Protein AF-A0A7Z9SDX3-F1 (afdb_monomer_lite)

Sequence (102 aa):
MRDNSTLAKLLAEEDISVVHKKVETAAFDVKRRELILPQWKEMPKMIQDLMTCHEVGHALWTSLEMLEEARDRKIEKSFVNVIEDVRIESMIQKRYAGSRKV

Foldseek 3Di:
DPPCQVVLCVLLVHDAAEDEDCDPAWAADQVRSYTYGYDDPDDDPVNVVLRSLLRSLCSNPPHPVVVVVCVVVVPDVVVVVVVSSVVSLVVSCVVDVVSDDD

Secondary structure (DSSP, 8-state):
---THHHHHHHHTS--EEEEES-SS-EEETTTTEEEEE--SS--HHHHHHHHHHHHHHHHH--HHHHHHHHHTT--HHHHHHHHHHHHHHHHHHH-GGGS--

Radius of gyration: 13.83 Å; chains: 1; bounding box: 36×27×37 Å

pLDDT: mean 89.14, std 9.88, range [47.75, 97.44]

Structure (mmCIF, N/CA/C/O backbone):
data_AF-A0A7Z9SDX3-F1
#
_entry.id   AF-A0A7Z9SDX3-F1
#
loop_
_atom_site.group_PDB
_atom_site.id
_atom_site.type_symbol
_atom_site.label_atom_id
_atom_site.label_alt_id
_atom_site.label_comp_id
_atom_site.label_asym_id
_atom_site.label_entity_id
_atom_site.label_seq_id
_atom_site.pdbx_PDB_ins_code
_atom_site.Cartn_x
_atom_site.Cartn_y
_atom_site.Cartn_z
_atom_site.occupancy
_atom_site.B_iso_or_equiv
_atom_site.auth_seq_id
_atom_site.auth_comp_id
_atom_site.auth_asym_id
_atom_site.auth_atom_id
_atom_site.pdbx_PDB_model_num
ATOM 1 N N . MET A 1 1 ? 9.837 -7.345 -19.769 1.00 47.75 1 MET A N 1
ATOM 2 C CA . MET A 1 1 ? 9.951 -6.930 -18.353 1.00 47.75 1 MET A CA 1
ATOM 3 C C . MET A 1 1 ? 9.750 -8.162 -17.499 1.00 47.75 1 MET A C 1
ATOM 5 O O . MET A 1 1 ? 8.814 -8.898 -17.779 1.00 47.75 1 MET A O 1
ATOM 9 N N . ARG A 1 2 ? 10.633 -8.438 -16.531 1.00 49.69 2 ARG A N 1
ATOM 10 C CA . ARG A 1 2 ? 10.318 -9.442 -15.506 1.00 49.69 2 ARG A CA 1
ATOM 11 C C . ARG A 1 2 ? 9.164 -8.882 -14.682 1.00 49.69 2 ARG A C 1
ATOM 13 O O . ARG A 1 2 ? 9.195 -7.710 -14.327 1.00 49.69 2 ARG A O 1
ATOM 20 N N . ASP A 1 3 ? 8.143 -9.698 -14.487 1.00 61.84 3 ASP A N 1
ATOM 21 C CA . ASP A 1 3 ? 6.973 -9.355 -13.697 1.00 61.84 3 ASP A CA 1
ATOM 22 C C . ASP A 1 3 ? 7.398 -9.129 -12.235 1.00 61.84 3 ASP A C 1
ATOM 24 O O . ASP A 1 3 ? 7.890 -10.045 -11.575 1.00 61.84 3 ASP A O 1
ATOM 28 N N . ASN A 1 4 ? 7.262 -7.898 -11.738 1.00 68.88 4 ASN A N 1
ATOM 29 C CA . ASN A 1 4 ? 7.597 -7.549 -10.354 1.00 68.88 4 ASN A CA 1
ATOM 30 C C . ASN A 1 4 ? 6.618 -8.173 -9.340 1.00 68.88 4 ASN A C 1
ATOM 32 O O . ASN A 1 4 ? 6.844 -8.069 -8.135 1.00 68.88 4 ASN A O 1
ATOM 36 N N . SER A 1 5 ? 5.561 -8.853 -9.797 1.00 72.12 5 SER A N 1
ATOM 37 C CA . SER A 1 5 ? 4.550 -9.467 -8.932 1.00 72.12 5 SER A CA 1
ATOM 38 C C . SER A 1 5 ? 5.129 -10.491 -7.953 1.00 72.12 5 SER A C 1
ATOM 40 O O . SER A 1 5 ? 4.705 -10.544 -6.801 1.00 72.12 5 SER A O 1
ATOM 42 N N . THR A 1 6 ? 6.130 -11.279 -8.362 1.00 73.88 6 THR A N 1
ATOM 43 C CA . THR A 1 6 ? 6.799 -12.226 -7.451 1.00 73.88 6 THR A CA 1
ATOM 44 C C . THR A 1 6 ? 7.560 -11.501 -6.342 1.00 73.88 6 THR A C 1
ATOM 46 O O . THR A 1 6 ? 7.501 -11.917 -5.191 1.00 73.88 6 THR A O 1
ATOM 49 N N . LEU A 1 7 ? 8.238 -10.396 -6.667 1.00 80.12 7 LEU A N 1
ATOM 50 C CA . LEU A 1 7 ? 8.931 -9.565 -5.680 1.00 80.12 7 LEU A CA 1
ATOM 51 C C . LEU A 1 7 ? 7.940 -8.905 -4.720 1.00 80.12 7 LEU A C 1
ATOM 53 O O . LEU A 1 7 ? 8.169 -8.935 -3.518 1.00 80.12 7 LEU A O 1
ATOM 57 N N . ALA A 1 8 ? 6.823 -8.382 -5.228 1.00 78.81 8 ALA A N 1
ATOM 58 C CA . ALA A 1 8 ? 5.777 -7.790 -4.398 1.00 78.81 8 ALA A CA 1
ATOM 59 C C . ALA A 1 8 ? 5.227 -8.795 -3.373 1.00 78.81 8 ALA A C 1
ATOM 61 O O . ALA A 1 8 ? 5.164 -8.489 -2.187 1.00 78.81 8 ALA A O 1
ATOM 62 N N . LYS A 1 9 ? 4.914 -10.021 -3.813 1.00 78.25 9 LYS A N 1
ATOM 63 C CA . LYS A 1 9 ? 4.459 -11.108 -2.930 1.00 78.25 9 LYS A CA 1
ATOM 64 C C . LYS A 1 9 ? 5.502 -11.481 -1.875 1.00 78.25 9 LYS A C 1
ATOM 66 O O . LYS A 1 9 ? 5.163 -11.645 -0.711 1.00 78.25 9 LYS A O 1
ATOM 71 N N . LEU A 1 10 ? 6.776 -11.587 -2.264 1.00 77.19 10 LEU A N 1
ATOM 72 C CA . LEU A 1 10 ? 7.858 -11.886 -1.320 1.00 77.19 10 LEU A CA 1
ATOM 73 C C . LEU A 1 10 ? 8.027 -10.782 -0.269 1.00 77.19 10 LEU A C 1
ATOM 75 O O . LEU A 1 10 ? 8.245 -11.088 0.898 1.00 77.19 10 LEU A O 1
ATOM 79 N N . LEU A 1 11 ? 7.927 -9.513 -0.674 1.00 84.31 11 LEU A N 1
ATOM 80 C CA . LEU A 1 11 ? 8.091 -8.375 0.232 1.00 84.31 11 LEU A CA 1
ATOM 81 C C . LEU A 1 11 ? 6.877 -8.156 1.145 1.00 84.31 11 LEU A C 1
ATOM 83 O O . LEU A 1 11 ? 7.053 -7.660 2.253 1.00 84.31 11 LEU A O 1
ATOM 87 N N . ALA A 1 12 ? 5.674 -8.534 0.710 1.00 83.31 12 ALA A N 1
ATOM 88 C CA . ALA A 1 12 ? 4.462 -8.461 1.527 1.00 83.31 12 ALA A CA 1
ATOM 89 C C . ALA A 1 12 ? 4.414 -9.515 2.646 1.00 83.31 12 ALA A C 1
ATOM 91 O O . ALA A 1 12 ? 3.607 -9.388 3.558 1.00 83.31 12 ALA A O 1
ATOM 92 N N . GLU A 1 13 ? 5.271 -10.542 2.592 1.00 88.06 13 GLU A N 1
ATOM 93 C CA . GLU A 1 13 ? 5.337 -11.635 3.581 1.00 88.06 13 GLU A CA 1
ATOM 94 C C . GLU A 1 13 ? 4.019 -12.415 3.750 1.00 88.06 13 GLU A C 1
ATOM 96 O O . GLU A 1 13 ? 3.828 -13.151 4.716 1.00 88.06 13 GLU A O 1
ATOM 101 N N . GLU A 1 14 ? 3.128 -12.299 2.769 1.00 79.75 14 GLU A N 1
ATOM 102 C CA . GLU A 1 14 ? 1.823 -12.945 2.722 1.00 79.75 14 GLU A CA 1
ATOM 103 C C . GLU A 1 14 ? 1.402 -13.199 1.265 1.00 79.75 14 GLU A C 1
ATOM 105 O O . GLU A 1 14 ? 2.011 -12.695 0.314 1.00 79.75 14 GLU A O 1
ATOM 110 N N . ASP A 1 15 ? 0.312 -13.945 1.075 1.00 86.06 15 ASP A N 1
ATOM 111 C CA . ASP A 1 15 ? -0.267 -14.114 -0.256 1.00 86.06 15 ASP A CA 1
ATOM 112 C C . ASP A 1 15 ? -1.162 -12.924 -0.633 1.00 86.06 15 ASP A C 1
ATOM 114 O O . ASP A 1 15 ? -2.319 -12.829 -0.222 1.00 86.06 15 ASP A O 1
ATOM 118 N N . ILE A 1 16 ? -0.611 -12.020 -1.445 1.00 91.19 16 ILE A N 1
ATOM 119 C CA . ILE A 1 16 ? -1.353 -10.939 -2.103 1.00 91.19 16 ILE A CA 1
ATOM 120 C C . ILE A 1 16 ? -1.583 -11.246 -3.584 1.00 91.19 16 ILE A C 1
ATOM 122 O O . ILE A 1 16 ? -0.770 -11.894 -4.256 1.00 91.19 16 ILE A O 1
ATOM 126 N N . SER A 1 17 ? -2.669 -10.711 -4.133 1.00 93.12 17 SER A N 1
ATOM 127 C CA . SER A 1 17 ? -2.905 -10.699 -5.580 1.00 93.12 17 SER A CA 1
ATOM 1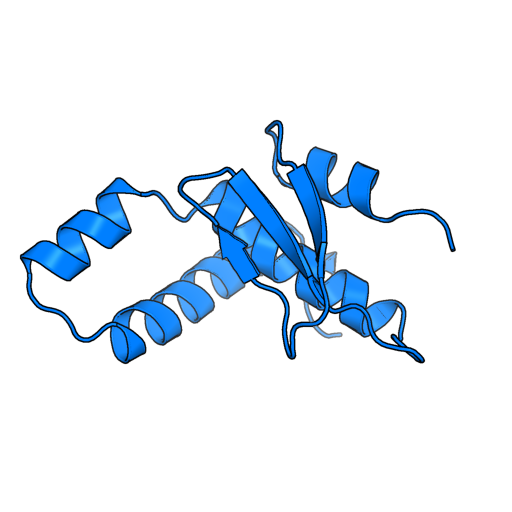28 C C . SER A 1 17 ? -2.362 -9.414 -6.191 1.00 93.12 17 SER A C 1
ATOM 130 O O . SER A 1 17 ? -2.676 -8.334 -5.709 1.00 93.12 17 SER A O 1
ATOM 132 N N . VAL A 1 18 ? -1.572 -9.511 -7.262 1.00 92.12 18 VAL A N 1
ATOM 133 C CA . VAL A 1 18 ? -1.067 -8.340 -7.996 1.00 92.12 18 VAL A CA 1
ATOM 134 C C . VAL A 1 18 ? -1.827 -8.223 -9.308 1.00 92.12 18 VAL A C 1
ATOM 136 O O . VAL A 1 18 ? -1.795 -9.138 -10.132 1.00 92.12 18 VAL A O 1
ATOM 139 N N . VAL A 1 19 ? -2.525 -7.108 -9.503 1.00 92.69 19 VAL A N 1
ATOM 140 C CA . VAL A 1 19 ? -3.373 -6.871 -10.675 1.00 92.69 19 VAL A CA 1
ATOM 141 C C . VAL A 1 19 ? -3.005 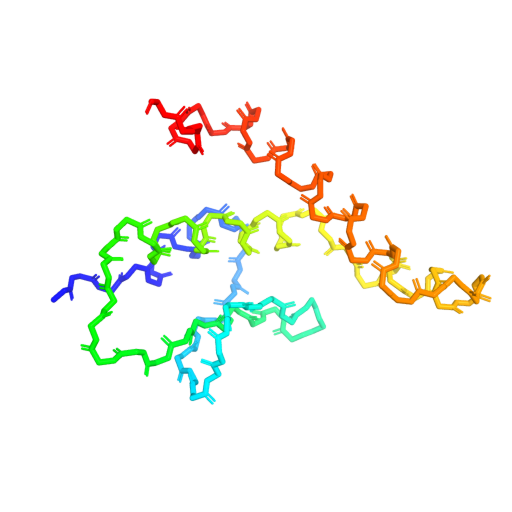-5.562 -11.352 1.00 92.69 19 VAL A C 1
ATOM 143 O O . VAL A 1 19 ? -2.734 -4.558 -10.703 1.00 92.69 19 VAL A O 1
ATOM 146 N N . HIS A 1 20 ? -3.042 -5.558 -12.681 1.00 90.56 20 HIS A N 1
ATOM 147 C CA . HIS A 1 20 ? -2.844 -4.348 -13.469 1.00 90.56 20 HIS A CA 1
ATOM 148 C C . HIS A 1 20 ? -4.198 -3.866 -13.990 1.00 90.56 20 HIS A C 1
ATOM 150 O O . HIS A 1 20 ? -4.894 -4.603 -14.691 1.00 90.56 20 HIS A O 1
ATOM 156 N N . LYS A 1 21 ? -4.591 -2.641 -13.630 1.00 92.75 21 LYS A N 1
ATOM 157 C CA . LYS A 1 21 ? -5.889 -2.047 -13.997 1.00 92.75 21 LYS A CA 1
ATOM 158 C C . LYS A 1 21 ? -5.687 -0.694 -14.682 1.00 92.75 21 LYS A C 1
ATOM 160 O O . LYS A 1 21 ? -4.659 -0.041 -14.520 1.00 92.75 21 LYS A O 1
ATOM 165 N N . LYS A 1 22 ? -6.687 -0.239 -15.444 1.00 92.00 22 LYS A N 1
ATOM 166 C CA . LYS A 1 22 ? -6.720 1.119 -16.017 1.00 92.00 22 LYS A CA 1
ATOM 167 C C . LYS A 1 22 ? -7.086 2.137 -14.930 1.00 92.00 22 LYS A C 1
ATOM 169 O O . LYS A 1 22 ? -8.217 2.607 -14.878 1.00 92.00 22 LYS A O 1
ATOM 174 N N . VAL A 1 23 ? -6.133 2.412 -14.046 1.00 92.56 23 VAL A N 1
ATOM 175 C CA . VAL A 1 23 ? -6.232 3.379 -12.944 1.00 92.56 23 VAL A CA 1
ATOM 176 C C . VAL A 1 23 ? -5.110 4.408 -13.048 1.00 92.56 23 VAL A C 1
ATOM 178 O O . VAL A 1 23 ? -4.094 4.161 -13.700 1.00 92.56 23 VAL A O 1
ATOM 181 N N . GLU A 1 24 ? -5.312 5.570 -12.433 1.00 90.56 24 GLU A N 1
ATOM 182 C CA . GLU A 1 24 ? -4.338 6.665 -12.472 1.00 90.56 24 GLU A CA 1
ATOM 183 C C . GLU A 1 24 ? -3.127 6.401 -11.574 1.00 90.56 24 GLU A C 1
ATOM 185 O O . GLU A 1 24 ? -2.018 6.743 -11.959 1.00 90.56 24 GLU A O 1
ATOM 190 N N . THR A 1 25 ? -3.318 5.756 -10.420 1.00 92.44 25 THR A N 1
ATOM 191 C CA . THR A 1 25 ? -2.263 5.467 -9.437 1.00 92.44 25 THR A CA 1
ATOM 192 C C . THR A 1 25 ? -2.366 4.035 -8.911 1.00 92.44 25 THR A C 1
ATOM 194 O O . THR A 1 25 ? -3.380 3.366 -9.123 1.00 92.44 25 THR A O 1
ATOM 197 N N . ALA A 1 26 ? -1.308 3.565 -8.250 1.00 94.12 26 ALA A N 1
ATOM 198 C CA . ALA A 1 26 ? -1.341 2.324 -7.489 1.00 94.12 26 ALA A CA 1
ATOM 199 C C . ALA A 1 26 ? -2.234 2.455 -6.243 1.00 94.12 26 ALA A C 1
ATOM 201 O O . ALA A 1 26 ? -2.522 3.569 -5.800 1.00 94.12 26 ALA A O 1
ATOM 202 N N . ALA A 1 27 ? -2.728 1.319 -5.753 1.00 95.44 27 ALA A N 1
ATOM 203 C CA . ALA A 1 27 ? -3.504 1.232 -4.522 1.00 95.44 27 ALA A CA 1
ATOM 204 C C . ALA A 1 27 ? -3.493 -0.198 -3.972 1.00 95.44 27 ALA A C 1
ATOM 206 O O . ALA A 1 27 ? -3.448 -1.163 -4.742 1.00 95.44 27 ALA A O 1
ATOM 207 N N . PHE A 1 28 ? -3.649 -0.338 -2.661 1.00 95.94 28 PHE A N 1
ATOM 208 C CA . PHE A 1 28 ? -3.799 -1.625 -1.998 1.00 95.94 28 PHE A CA 1
ATOM 209 C C . PHE A 1 28 ? -5.194 -1.792 -1.376 1.00 95.94 28 PHE A C 1
ATOM 211 O O . PHE A 1 28 ? -5.610 -1.045 -0.489 1.00 95.94 28 PHE A O 1
ATOM 218 N N . ASP A 1 29 ? -5.941 -2.804 -1.829 1.00 95.31 29 ASP A N 1
ATOM 219 C CA . ASP A 1 29 ? -7.220 -3.193 -1.227 1.00 95.31 29 ASP A CA 1
ATOM 220 C C . ASP A 1 29 ? -6.951 -4.094 -0.015 1.00 95.31 29 ASP A C 1
ATOM 222 O O . ASP A 1 29 ? -6.783 -5.308 -0.142 1.00 95.31 29 ASP A O 1
ATOM 226 N N . VAL A 1 30 ? -6.945 -3.493 1.176 1.00 93.81 30 VAL A N 1
ATOM 227 C CA . VAL A 1 30 ? -6.703 -4.181 2.456 1.00 93.81 30 VAL A CA 1
ATOM 228 C C . VAL A 1 30 ? -7.689 -5.326 2.700 1.00 93.81 30 VAL A C 1
ATOM 230 O O . VAL A 1 30 ? -7.316 -6.332 3.300 1.00 93.81 30 VAL A O 1
ATOM 233 N N . LYS A 1 31 ? -8.934 -5.211 2.220 1.00 93.62 31 LYS A N 1
ATOM 234 C CA . LYS A 1 31 ? -9.976 -6.224 2.427 1.00 93.62 31 LYS A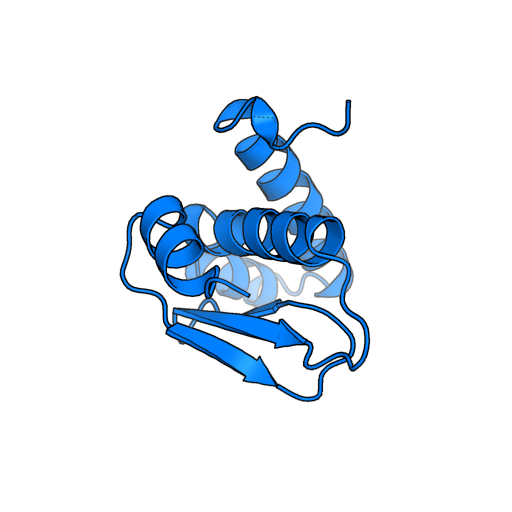 CA 1
ATOM 235 C C . LYS A 1 31 ? -9.776 -7.431 1.517 1.00 93.62 31 LYS A C 1
ATOM 237 O O . LYS A 1 31 ? -10.000 -8.559 1.946 1.00 93.62 31 LYS A O 1
ATOM 242 N N . ARG A 1 32 ? -9.402 -7.198 0.258 1.00 94.56 32 ARG A N 1
ATOM 243 C CA . ARG A 1 32 ? -9.172 -8.264 -0.735 1.00 94.56 32 ARG A CA 1
ATOM 244 C C . ARG A 1 32 ? -7.726 -8.753 -0.793 1.00 94.56 32 ARG A C 1
ATOM 246 O O . ARG A 1 32 ? -7.475 -9.735 -1.481 1.00 94.56 32 ARG A O 1
ATOM 253 N N . ARG A 1 33 ? -6.802 -8.076 -0.101 1.00 94.00 33 ARG A N 1
ATOM 254 C CA . ARG A 1 33 ? -5.342 -8.263 -0.209 1.00 94.00 33 ARG A CA 1
ATOM 255 C C . ARG A 1 33 ? -4.877 -8.171 -1.664 1.00 94.00 33 ARG A C 1
ATOM 257 O O . ARG A 1 33 ? -4.149 -9.023 -2.176 1.00 94.00 33 ARG A O 1
ATOM 264 N N . GLU A 1 34 ? -5.361 -7.140 -2.355 1.00 95.56 34 GLU A N 1
ATOM 265 C CA . GLU A 1 34 ? -5.096 -6.918 -3.777 1.00 95.56 34 GLU A CA 1
ATOM 266 C C . GLU A 1 34 ? -4.232 -5.668 -3.974 1.00 95.56 34 GLU A C 1
ATOM 268 O O . GLU A 1 34 ? -4.660 -4.554 -3.680 1.00 95.56 34 GLU A O 1
ATOM 273 N N . LEU A 1 35 ? -3.028 -5.860 -4.511 1.00 95.25 35 LEU A N 1
ATOM 274 C CA . LEU A 1 35 ? -2.148 -4.808 -4.998 1.00 95.25 35 LEU A CA 1
ATOM 275 C C . LEU A 1 35 ? -2.547 -4.433 -6.426 1.00 95.25 35 LEU A C 1
ATOM 277 O O . LEU A 1 35 ? -2.374 -5.219 -7.360 1.00 95.25 35 LEU A O 1
ATOM 281 N N . ILE A 1 36 ? -3.048 -3.217 -6.603 1.00 95.44 36 ILE A N 1
ATOM 282 C CA . ILE A 1 36 ? -3.451 -2.670 -7.894 1.00 95.44 36 ILE A CA 1
ATOM 283 C C . ILE A 1 36 ? -2.328 -1.779 -8.413 1.00 95.44 36 ILE A C 1
ATOM 285 O O . ILE A 1 36 ? -1.998 -0.768 -7.802 1.00 95.44 36 ILE A O 1
ATOM 289 N N . LEU A 1 37 ? -1.779 -2.121 -9.576 1.00 93.50 37 LEU A N 1
ATOM 290 C CA . LEU A 1 37 ? -0.820 -1.294 -10.302 1.00 93.50 37 LEU A CA 1
ATOM 291 C C . LEU A 1 37 ? -1.481 -0.679 -11.547 1.00 93.50 37 LEU A C 1
ATOM 293 O O . LEU A 1 37 ? -2.320 -1.323 -12.194 1.00 93.50 37 LEU A O 1
ATOM 297 N N . PRO A 1 38 ? -1.123 0.560 -11.918 1.00 92.94 38 PRO A N 1
ATOM 298 C CA . PRO A 1 38 ? -1.695 1.200 -13.090 1.00 92.94 38 PRO A CA 1
ATOM 299 C C . PRO A 1 38 ? -1.177 0.566 -14.385 1.00 92.94 38 PRO A C 1
ATOM 301 O O . PRO A 1 38 ? -0.026 0.156 -14.486 1.00 92.94 38 PRO A O 1
ATOM 304 N N . GLN A 1 39 ? -2.011 0.506 -15.421 1.00 89.06 39 GLN A N 1
ATOM 305 C CA . GLN A 1 39 ? -1.626 0.019 -16.747 1.00 89.06 39 GLN A CA 1
ATOM 306 C C . GLN A 1 39 ? -1.209 1.188 -17.657 1.00 89.06 39 GLN A C 1
ATOM 308 O O . GLN A 1 39 ? -1.962 1.611 -18.537 1.00 89.06 39 GLN A O 1
ATOM 313 N N . TRP A 1 40 ? -0.015 1.738 -17.433 1.00 86.25 40 TRP A N 1
ATOM 314 C CA . TRP A 1 40 ? 0.535 2.821 -18.260 1.00 86.25 40 TRP A CA 1
ATOM 315 C C . TRP A 1 40 ? 1.257 2.293 -19.505 1.00 86.25 40 TRP A C 1
ATOM 317 O O . TRP A 1 40 ? 1.905 1.249 -19.460 1.00 86.25 40 TRP A O 1
ATOM 327 N N . LYS A 1 41 ? 1.170 3.036 -20.621 1.00 81.25 41 LYS A N 1
ATOM 328 C CA . LYS A 1 41 ? 1.893 2.708 -21.868 1.00 81.25 41 LYS A CA 1
ATOM 329 C C . LYS A 1 41 ? 3.410 2.788 -21.686 1.00 81.25 41 LYS A C 1
ATOM 331 O O . LYS A 1 41 ? 4.126 1.918 -22.165 1.00 81.25 41 LYS A O 1
ATOM 336 N N . GLU A 1 42 ? 3.870 3.814 -20.977 1.00 84.06 42 GLU A N 1
ATOM 337 C CA . GLU A 1 42 ? 5.272 4.033 -20.636 1.00 84.06 42 GLU A CA 1
ATOM 338 C C . GLU A 1 42 ? 5.380 4.159 -19.119 1.00 84.06 42 GLU A C 1
ATOM 340 O O . GLU A 1 42 ? 5.135 5.217 -18.546 1.00 84.06 42 GLU A O 1
ATOM 345 N N . MET A 1 43 ? 5.694 3.049 -18.453 1.00 83.06 43 MET A N 1
ATOM 346 C CA . MET A 1 43 ? 5.914 3.029 -17.012 1.00 83.06 43 MET A CA 1
ATOM 347 C C . MET A 1 43 ? 7.407 2.859 -16.740 1.00 83.06 43 MET A C 1
ATOM 349 O O . MET A 1 43 ? 7.949 1.777 -16.988 1.00 83.06 43 MET A O 1
ATOM 353 N N . PRO A 1 44 ? 8.102 3.895 -16.241 1.00 88.75 44 PRO A N 1
ATOM 354 C CA . PRO A 1 44 ? 9.487 3.736 -15.837 1.00 88.75 44 PRO A CA 1
ATOM 355 C C . PRO A 1 44 ? 9.579 2.691 -14.723 1.00 88.75 44 PRO A C 1
ATOM 357 O O . PRO A 1 44 ? 8.847 2.773 -13.735 1.00 88.75 44 PRO A O 1
ATOM 360 N N . LYS A 1 45 ? 10.516 1.742 -14.846 1.00 84.69 45 LYS A N 1
ATOM 361 C CA . LYS A 1 45 ? 10.703 0.667 -13.855 1.00 84.69 45 LYS A CA 1
ATOM 362 C C . LYS A 1 45 ? 10.851 1.216 -12.432 1.00 84.69 45 LYS A C 1
ATOM 364 O O . LYS A 1 45 ? 10.249 0.688 -11.511 1.00 84.69 45 LYS A O 1
ATOM 369 N N . MET A 1 46 ? 11.597 2.310 -12.272 1.00 85.75 46 MET A N 1
ATOM 370 C CA . MET A 1 46 ? 11.786 2.965 -10.976 1.00 85.75 46 MET A CA 1
ATOM 371 C C . MET A 1 46 ? 10.461 3.422 -10.348 1.00 85.75 46 MET A C 1
ATOM 373 O O . MET A 1 46 ? 10.272 3.255 -9.152 1.00 85.75 46 MET A O 1
ATOM 377 N N . ILE A 1 47 ? 9.529 3.962 -11.140 1.00 88.00 47 ILE A N 1
ATOM 378 C CA . ILE A 1 47 ? 8.216 4.388 -10.634 1.00 88.00 47 ILE A CA 1
ATOM 379 C C . ILE A 1 47 ? 7.377 3.172 -10.241 1.00 88.00 47 ILE A C 1
ATOM 381 O O . ILE A 1 47 ? 6.757 3.184 -9.183 1.00 88.00 47 ILE A O 1
ATOM 385 N N . GLN A 1 48 ? 7.412 2.102 -11.039 1.00 88.12 48 GLN A N 1
ATOM 386 C CA . GLN A 1 48 ? 6.728 0.852 -10.703 1.00 88.12 48 GLN A CA 1
ATOM 387 C C . GLN A 1 48 ? 7.270 0.231 -9.408 1.00 8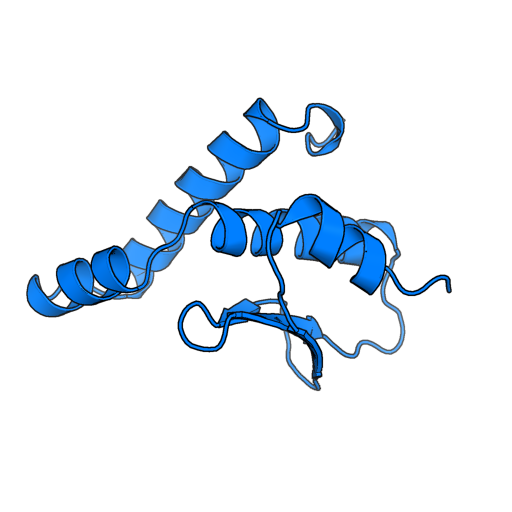8.12 48 GLN A C 1
ATOM 389 O O . GLN A 1 48 ? 6.486 -0.212 -8.571 1.00 88.12 48 GLN A O 1
ATOM 394 N N . ASP A 1 49 ? 8.596 0.204 -9.238 1.00 87.69 49 ASP A N 1
ATOM 395 C CA . ASP A 1 49 ? 9.252 -0.300 -8.029 1.00 87.69 49 ASP A CA 1
ATOM 396 C C . ASP A 1 49 ? 8.842 0.539 -6.802 1.00 87.69 49 ASP A C 1
ATOM 398 O O . ASP A 1 49 ? 8.475 -0.028 -5.777 1.00 87.69 49 ASP A O 1
ATOM 402 N N . LEU A 1 50 ? 8.833 1.876 -6.916 1.00 89.38 50 LEU A N 1
ATOM 403 C CA . LEU A 1 50 ? 8.419 2.784 -5.835 1.00 89.38 50 LEU A CA 1
ATOM 404 C C . LEU A 1 50 ? 6.947 2.598 -5.451 1.00 89.38 50 LEU A C 1
ATOM 406 O O . LEU A 1 50 ? 6.650 2.438 -4.270 1.00 89.38 50 LEU A O 1
ATOM 410 N N . MET A 1 51 ? 6.043 2.557 -6.435 1.00 92.00 51 MET A N 1
ATOM 411 C CA . MET A 1 51 ? 4.623 2.272 -6.202 1.00 92.00 51 MET A CA 1
ATOM 412 C C . MET A 1 51 ? 4.443 0.915 -5.519 1.00 92.00 51 MET A C 1
ATOM 414 O O . MET A 1 51 ? 3.748 0.809 -4.519 1.00 92.00 51 MET A O 1
ATOM 418 N N . THR A 1 52 ? 5.126 -0.120 -6.011 1.00 91.88 52 THR A N 1
ATOM 419 C CA . THR A 1 52 ? 5.046 -1.464 -5.425 1.00 91.88 52 THR A CA 1
ATOM 420 C C . THR A 1 52 ? 5.520 -1.468 -3.972 1.00 91.88 52 THR A C 1
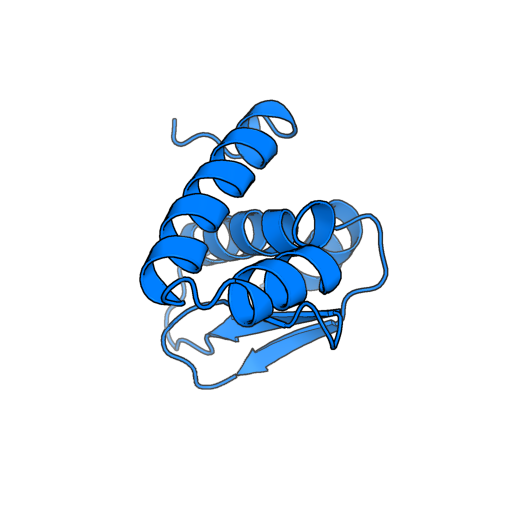ATOM 422 O O . THR A 1 52 ? 4.838 -2.023 -3.118 1.00 91.88 52 THR A O 1
ATOM 425 N N . CYS A 1 53 ? 6.660 -0.841 -3.671 1.00 91.81 53 CYS A N 1
ATOM 426 C CA . CYS A 1 53 ? 7.189 -0.760 -2.308 1.00 91.81 53 CYS A CA 1
ATOM 427 C C . CYS A 1 53 ? 6.240 -0.027 -1.353 1.00 91.81 53 CYS A C 1
ATOM 429 O O . CYS A 1 53 ? 6.058 -0.481 -0.224 1.00 91.81 53 CYS A O 1
ATOM 431 N N . HIS A 1 54 ? 5.638 1.076 -1.802 1.00 93.38 54 HIS A N 1
ATOM 432 C CA . HIS A 1 54 ? 4.677 1.844 -1.014 1.00 93.38 54 HIS A CA 1
ATOM 433 C C . HIS A 1 54 ? 3.456 0.994 -0.641 1.00 93.38 54 HIS A C 1
ATOM 435 O O . HIS A 1 54 ? 3.139 0.819 0.533 1.00 93.38 54 HIS A O 1
ATOM 441 N N . GLU A 1 55 ? 2.833 0.366 -1.636 1.00 95.06 55 GLU A N 1
ATOM 442 C CA . GLU A 1 55 ? 1.636 -0.448 -1.424 1.00 95.06 55 GLU A CA 1
ATOM 443 C C . GLU A 1 55 ? 1.915 -1.755 -0.661 1.00 95.06 55 GLU A C 1
ATOM 445 O O . GLU A 1 55 ? 1.067 -2.242 0.085 1.00 95.06 55 GLU A O 1
ATOM 450 N N . VAL A 1 56 ? 3.124 -2.315 -0.775 1.00 94.31 56 VAL 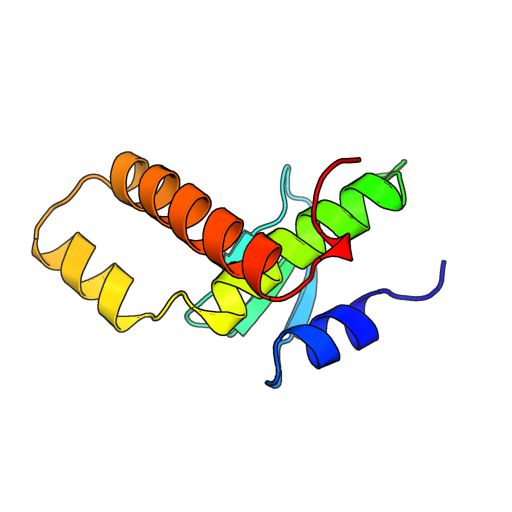A N 1
ATOM 451 C CA . VAL A 1 56 ? 3.583 -3.397 0.113 1.00 94.31 56 VAL A CA 1
ATOM 452 C C . VAL A 1 56 ? 3.658 -2.919 1.568 1.00 94.31 56 VAL A C 1
ATOM 454 O O . VAL A 1 56 ? 3.393 -3.696 2.482 1.00 94.31 56 VAL A O 1
ATOM 457 N N . GLY A 1 57 ? 3.958 -1.642 1.809 1.00 94.62 57 GLY A N 1
ATOM 458 C CA . GLY A 1 57 ? 3.849 -1.046 3.139 1.00 94.62 57 GLY A CA 1
ATOM 459 C C . GLY A 1 57 ? 2.429 -1.137 3.702 1.00 94.62 57 GLY A C 1
ATOM 460 O O . GLY A 1 57 ? 2.254 -1.532 4.857 1.00 94.62 57 GLY A O 1
ATOM 461 N N . HIS A 1 58 ? 1.412 -0.865 2.881 1.00 96.00 58 HIS A N 1
ATOM 462 C CA . HIS A 1 58 ? 0.017 -1.061 3.281 1.00 96.00 58 HIS A CA 1
ATOM 463 C C . HIS A 1 58 ? -0.318 -2.530 3.539 1.00 96.00 58 HIS A C 1
ATOM 465 O O . HIS A 1 58 ? -0.994 -2.842 4.519 1.00 96.00 58 HIS A O 1
ATOM 471 N N . ALA A 1 59 ? 0.196 -3.443 2.713 1.00 94.88 59 ALA A N 1
ATOM 472 C CA . ALA A 1 59 ? 0.052 -4.876 2.947 1.00 94.88 59 ALA A CA 1
ATOM 473 C C . ALA A 1 59 ? 0.604 -5.275 4.326 1.00 94.88 59 ALA A C 1
ATOM 475 O O . ALA A 1 59 ? -0.102 -5.876 5.134 1.00 94.88 59 ALA A O 1
ATOM 476 N N . LEU A 1 60 ? 1.819 -4.847 4.660 1.00 94.25 60 LEU A N 1
ATOM 477 C CA . LEU A 1 60 ? 2.474 -5.218 5.914 1.00 94.25 60 LEU A CA 1
ATOM 478 C C . LEU A 1 60 ? 1.825 -4.603 7.162 1.00 94.25 60 LEU A C 1
ATOM 480 O O . LEU A 1 60 ? 1.841 -5.231 8.223 1.00 94.25 60 LEU A O 1
ATOM 484 N N . TRP A 1 61 ? 1.318 -3.367 7.076 1.00 95.50 61 TRP A N 1
ATOM 485 C CA . TRP A 1 61 ? 1.014 -2.582 8.280 1.00 95.50 61 TRP A CA 1
ATOM 486 C C . TRP A 1 61 ? -0.355 -1.917 8.333 1.00 95.50 61 TRP A C 1
ATOM 488 O O . TRP A 1 61 ? -0.699 -1.405 9.401 1.00 95.50 61 TRP A O 1
ATOM 498 N N . THR A 1 62 ? -1.139 -1.911 7.258 1.00 95.75 62 THR A N 1
ATOM 499 C CA . THR A 1 62 ? -2.505 -1.369 7.269 1.00 95.75 62 THR A CA 1
ATOM 500 C C . THR A 1 62 ? -3.503 -2.505 7.480 1.00 95.75 62 THR A C 1
ATOM 502 O O . THR A 1 62 ? -3.651 -3.389 6.634 1.00 95.75 62 THR A O 1
ATOM 505 N N . SER A 1 63 ? -4.212 -2.491 8.612 1.00 94.12 63 SER A N 1
ATOM 506 C CA . SER A 1 63 ? -5.253 -3.476 8.926 1.00 94.12 63 SER A CA 1
ATOM 507 C C . SER A 1 63 ? -6.653 -2.942 8.619 1.00 94.12 63 SER A C 1
ATOM 509 O O . SER A 1 63 ? -6.903 -1.736 8.656 1.00 94.12 63 SER A O 1
ATOM 511 N N . LEU A 1 64 ? -7.594 -3.849 8.336 1.00 94.81 64 LEU A N 1
ATOM 512 C CA . LEU A 1 64 ? -8.992 -3.469 8.111 1.00 94.81 64 LEU A CA 1
ATOM 513 C C . LEU A 1 64 ? -9.615 -2.856 9.375 1.00 94.81 64 LEU A C 1
ATOM 515 O O . LEU A 1 64 ? -10.326 -1.863 9.276 1.00 94.81 64 LEU A O 1
ATOM 519 N N . GLU A 1 65 ? -9.278 -3.400 10.546 1.00 96.12 65 GLU A N 1
ATOM 520 C CA . GLU A 1 65 ? -9.728 -2.910 11.854 1.00 96.12 65 GLU A CA 1
ATOM 521 C C . GLU A 1 65 ? -9.357 -1.437 12.078 1.00 96.12 65 GLU A C 1
ATOM 523 O O . GLU A 1 65 ? -10.200 -0.651 12.497 1.00 96.12 65 GLU A O 1
ATOM 528 N N . MET A 1 66 ? -8.136 -1.024 11.712 1.00 94.25 66 MET A N 1
ATOM 529 C CA . MET A 1 66 ? -7.698 0.374 11.819 1.00 94.25 66 MET A CA 1
ATOM 530 C C . MET A 1 66 ? -8.559 1.314 10.963 1.00 94.25 66 MET A C 1
ATOM 532 O O . MET A 1 66 ? -8.925 2.409 11.395 1.00 94.25 66 MET A O 1
ATOM 536 N N . LEU A 1 67 ? -8.896 0.888 9.742 1.00 94.62 67 LEU A N 1
ATOM 537 C CA . LEU A 1 67 ? -9.737 1.669 8.833 1.00 94.62 67 LEU A CA 1
ATOM 538 C C . LEU A 1 67 ? -11.195 1.720 9.313 1.00 94.62 67 LEU A C 1
ATOM 540 O O . LEU A 1 67 ? -11.859 2.749 9.166 1.00 94.62 67 LEU A O 1
ATOM 544 N N . GLU A 1 68 ? -11.691 0.628 9.894 1.00 95.81 68 GLU A N 1
ATOM 545 C CA . GLU A 1 68 ? -13.022 0.556 10.500 1.00 95.81 68 GLU A CA 1
ATOM 546 C C . GLU A 1 68 ? -13.121 1.443 11.744 1.00 95.81 68 GLU A C 1
ATOM 548 O O . GLU A 1 68 ? -14.067 2.222 11.844 1.00 95.81 68 GLU A O 1
ATOM 553 N N . GLU A 1 69 ? -12.114 1.439 12.620 1.00 96.50 69 GLU A N 1
ATOM 554 C CA . GLU A 1 69 ? -12.060 2.324 13.787 1.00 96.50 69 GLU A CA 1
ATOM 555 C C . GLU A 1 69 ? -12.070 3.801 13.367 1.00 96.50 69 GLU A C 1
ATOM 557 O O . GLU A 1 69 ? -12.826 4.609 13.911 1.00 96.50 69 GLU A O 1
ATOM 562 N N . ALA A 1 70 ? -11.271 4.171 12.361 1.00 95.56 70 ALA A N 1
ATOM 563 C CA . ALA A 1 70 ? -11.231 5.542 11.857 1.00 95.56 70 ALA A CA 1
ATOM 564 C C . ALA A 1 70 ? -12.590 5.988 11.287 1.00 95.56 70 ALA A C 1
ATOM 566 O O . ALA A 1 70 ? -13.035 7.115 11.538 1.00 95.56 70 ALA A O 1
ATOM 567 N N . ARG A 1 71 ? -13.276 5.087 10.570 1.00 94.94 71 ARG A N 1
ATOM 568 C CA . ARG A 1 71 ? -14.639 5.309 10.070 1.00 94.94 71 ARG A CA 1
ATOM 569 C C . ARG A 1 71 ? -15.632 5.478 11.218 1.00 94.94 71 ARG A C 1
ATOM 571 O O . ARG A 1 71 ? -16.435 6.408 11.187 1.00 94.94 71 ARG A O 1
ATOM 578 N N . ASP A 1 72 ? -15.581 4.614 12.226 1.00 97.44 72 ASP A N 1
ATOM 579 C CA . ASP A 1 72 ? -16.514 4.627 13.358 1.00 97.44 72 ASP A CA 1
ATOM 580 C C . ASP A 1 72 ? -16.332 5.887 14.220 1.00 97.44 72 ASP A C 1
ATOM 582 O O . ASP A 1 72 ? -17.300 6.473 14.712 1.00 97.44 72 ASP A O 1
ATOM 586 N N . ARG A 1 73 ? -15.094 6.388 14.297 1.00 97.06 73 ARG A N 1
ATOM 587 C CA . ARG A 1 73 ? -14.735 7.682 14.896 1.00 97.06 73 ARG A CA 1
ATOM 588 C C . ARG A 1 73 ? -15.081 8.890 14.022 1.00 97.06 73 ARG A C 1
ATOM 590 O O . ARG A 1 73 ? -14.862 10.020 14.456 1.00 97.06 73 ARG A O 1
ATOM 597 N N . LYS A 1 74 ? -15.637 8.672 12.826 1.00 96.94 74 LYS A N 1
ATOM 598 C CA . LYS A 1 74 ? -16.031 9.707 11.853 1.00 96.94 74 LYS A CA 1
ATOM 599 C C . LYS A 1 74 ? -14.873 10.629 11.462 1.00 96.94 74 LYS A C 1
ATOM 601 O O . LYS A 1 74 ? -15.064 11.829 11.275 1.00 96.94 74 LYS A O 1
ATOM 606 N N . ILE A 1 75 ? -13.665 10.076 11.367 1.00 96.12 75 ILE A N 1
ATOM 607 C CA . ILE A 1 75 ? -12.502 10.811 10.871 1.00 96.12 75 ILE A CA 1
ATOM 608 C C . ILE A 1 75 ? -12.609 10.876 9.347 1.00 96.12 75 ILE A C 1
ATOM 610 O O . ILE A 1 75 ? -12.859 9.864 8.692 1.00 96.12 75 ILE A O 1
ATOM 614 N N . GLU A 1 76 ? -12.415 12.063 8.776 1.00 96.25 76 GLU A N 1
ATOM 615 C CA . GLU A 1 76 ? -12.435 12.225 7.323 1.00 96.25 76 GLU A CA 1
ATOM 616 C C . GLU A 1 76 ? -11.350 11.372 6.662 1.00 96.25 76 GLU A C 1
ATOM 618 O O . GLU A 1 76 ? -10.173 11.406 7.040 1.00 96.25 76 GLU A O 1
ATOM 623 N N . LYS A 1 77 ? -11.752 10.628 5.628 1.00 92.88 77 LYS A N 1
ATOM 624 C CA . LYS A 1 77 ? -10.894 9.659 4.935 1.00 92.88 77 LYS A CA 1
ATOM 625 C C . LYS A 1 77 ? -9.609 10.290 4.397 1.00 92.88 77 LYS A C 1
ATOM 627 O O . LYS A 1 77 ? -8.568 9.645 4.398 1.00 92.88 77 LYS A O 1
ATOM 632 N N . SER A 1 78 ? -9.668 11.541 3.945 1.00 94.56 78 SER A N 1
ATOM 633 C CA . SER A 1 78 ? -8.497 12.256 3.432 1.00 94.56 78 SER A CA 1
ATOM 634 C C . SER A 1 78 ? -7.393 12.394 4.483 1.00 94.56 78 SER A C 1
ATOM 636 O O . SER A 1 78 ? -6.227 12.202 4.152 1.00 94.56 78 SER A O 1
ATOM 638 N N . PHE A 1 79 ? -7.740 12.658 5.748 1.00 96.19 79 PHE A N 1
ATOM 639 C CA . PHE A 1 79 ? -6.754 12.717 6.829 1.00 96.19 79 PHE A CA 1
ATOM 640 C C . PHE A 1 79 ? -6.197 11.338 7.162 1.00 96.19 79 PHE A C 1
ATOM 642 O O . PHE A 1 79 ? -4.991 11.213 7.355 1.00 96.19 79 PHE A O 1
ATOM 649 N N . VAL A 1 80 ? -7.057 10.314 7.198 1.00 95.69 80 VAL A N 1
ATOM 650 C CA . VAL A 1 80 ? -6.628 8.929 7.446 1.00 95.69 80 VAL A CA 1
ATOM 651 C C . VAL A 1 80 ? -5.611 8.502 6.395 1.00 95.69 80 VAL A C 1
ATOM 653 O O . VAL A 1 80 ? -4.535 8.052 6.764 1.00 95.69 80 VAL A O 1
ATOM 656 N N . ASN A 1 81 ? -5.908 8.730 5.113 1.00 92.94 81 ASN A N 1
ATOM 657 C CA . ASN A 1 81 ? -5.005 8.410 4.010 1.00 92.94 81 ASN A CA 1
ATOM 658 C C . ASN A 1 81 ? -3.646 9.105 4.170 1.00 92.94 81 ASN A C 1
ATOM 660 O O . ASN A 1 81 ? -2.623 8.441 4.199 1.00 92.94 81 ASN A O 1
ATOM 664 N N . VAL A 1 82 ? -3.619 10.432 4.352 1.00 95.62 82 VAL A N 1
ATOM 665 C CA . VAL A 1 82 ? -2.346 11.171 4.451 1.00 95.62 82 VAL A CA 1
ATOM 666 C C . VAL A 1 82 ? -1.503 10.702 5.640 1.00 95.62 82 VAL A C 1
ATOM 668 O O . VAL A 1 82 ? -0.289 10.547 5.514 1.00 95.62 82 VAL A O 1
ATOM 671 N N . ILE A 1 83 ? -2.124 10.488 6.803 1.00 96.12 83 ILE A N 1
ATOM 672 C CA . ILE A 1 83 ? -1.407 10.040 8.004 1.00 96.12 83 ILE A CA 1
ATOM 673 C C . ILE A 1 83 ? -0.895 8.612 7.819 1.00 96.12 83 ILE A C 1
ATOM 675 O O . ILE A 1 83 ? 0.236 8.311 8.207 1.00 96.12 83 ILE A O 1
ATOM 679 N N . GLU A 1 84 ? -1.716 7.746 7.235 1.00 96.25 84 GLU A N 1
ATOM 680 C CA . GLU A 1 84 ? -1.370 6.352 7.013 1.00 96.25 84 GLU A CA 1
ATOM 681 C C . GLU A 1 84 ? -0.224 6.209 6.012 1.00 96.25 84 GLU A C 1
ATOM 683 O O . GLU A 1 84 ? 0.748 5.520 6.315 1.00 96.25 84 GLU A O 1
ATOM 688 N N . ASP A 1 85 ? -0.260 6.937 4.897 1.00 95.62 85 ASP A N 1
ATOM 689 C CA . ASP A 1 85 ? 0.805 6.945 3.890 1.00 95.62 85 ASP A CA 1
ATOM 690 C C . ASP A 1 85 ? 2.140 7.395 4.506 1.00 95.62 85 ASP A C 1
ATOM 692 O O . ASP A 1 85 ? 3.180 6.765 4.315 1.00 95.62 85 ASP A O 1
ATOM 696 N N . VAL A 1 86 ? 2.126 8.452 5.330 1.00 96.25 86 VAL A N 1
ATOM 697 C CA . VAL A 1 86 ? 3.325 8.914 6.055 1.00 96.25 86 VAL A CA 1
ATOM 698 C C . VAL A 1 86 ? 3.836 7.845 7.024 1.00 96.25 86 VAL A C 1
ATOM 700 O O . VAL A 1 86 ? 5.050 7.640 7.155 1.00 96.25 86 VAL A O 1
ATOM 703 N N . ARG A 1 87 ? 2.926 7.155 7.718 1.00 96.81 87 ARG A N 1
ATOM 704 C CA . ARG A 1 87 ? 3.274 6.101 8.671 1.00 96.81 87 ARG A CA 1
ATOM 705 C C . ARG A 1 87 ? 3.915 4.911 7.962 1.00 96.81 87 ARG A C 1
ATOM 707 O O . ARG A 1 87 ? 5.000 4.494 8.378 1.00 96.81 87 ARG A O 1
ATOM 714 N N . ILE A 1 88 ? 3.290 4.386 6.907 1.00 95.94 88 ILE A N 1
ATOM 715 C CA . ILE A 1 88 ? 3.809 3.226 6.170 1.00 95.94 88 ILE A CA 1
ATOM 716 C C . ILE A 1 88 ? 5.118 3.566 5.460 1.00 95.94 88 ILE A C 1
ATOM 718 O O . ILE A 1 88 ? 6.042 2.756 5.493 1.00 95.94 88 ILE A O 1
ATOM 722 N N . GLU A 1 89 ? 5.268 4.785 4.938 1.00 94.00 89 GLU A N 1
ATOM 723 C CA . GLU A 1 89 ? 6.500 5.219 4.275 1.00 94.00 89 GLU A CA 1
ATOM 724 C C . GLU A 1 89 ? 7.664 5.295 5.279 1.00 94.00 89 GLU A C 1
ATOM 726 O O . GLU A 1 89 ? 8.783 4.850 5.018 1.00 94.00 89 GLU A O 1
ATOM 731 N N . SER A 1 90 ? 7.403 5.767 6.502 1.00 94.44 90 SER A N 1
ATOM 732 C CA . SER A 1 90 ? 8.410 5.725 7.567 1.00 94.44 90 SER A CA 1
ATOM 733 C C . SER A 1 90 ? 8.809 4.290 7.930 1.00 94.44 90 SER A C 1
ATOM 735 O O . SER A 1 90 ? 9.981 4.016 8.206 1.00 94.44 90 SER A O 1
ATOM 737 N N . MET A 1 91 ? 7.852 3.360 7.948 1.00 94.94 91 MET A N 1
ATOM 738 C CA . MET A 1 91 ? 8.099 1.960 8.300 1.00 94.94 91 MET A CA 1
ATOM 739 C C . MET A 1 91 ? 8.837 1.207 7.188 1.00 94.94 91 MET A C 1
ATOM 741 O O . MET A 1 91 ? 9.802 0.495 7.484 1.00 94.94 91 MET A O 1
ATOM 745 N N . ILE A 1 92 ? 8.474 1.424 5.920 1.00 92.50 92 ILE A N 1
ATOM 746 C CA . ILE A 1 92 ? 9.125 0.784 4.771 1.00 92.50 92 ILE A CA 1
ATOM 747 C C . ILE A 1 92 ? 10.592 1.219 4.668 1.00 92.50 92 ILE A C 1
ATOM 749 O O . ILE A 1 92 ? 11.467 0.366 4.550 1.00 92.50 92 ILE A O 1
ATOM 753 N N . GLN A 1 93 ? 10.893 2.510 4.860 1.00 90.81 93 GLN A N 1
ATOM 754 C CA . GLN A 1 93 ? 12.261 3.059 4.831 1.00 90.81 93 GLN A CA 1
ATOM 755 C C . GLN A 1 93 ? 13.143 2.643 6.016 1.00 90.81 93 GLN A C 1
ATOM 757 O O . GLN A 1 93 ? 14.380 2.738 5.950 1.00 90.81 93 GLN A O 1
ATOM 762 N N . LYS A 1 94 ? 12.528 2.215 7.123 1.00 92.19 94 LYS A N 1
ATOM 763 C CA . LYS A 1 94 ? 13.230 1.604 8.260 1.00 92.19 94 LYS A CA 1
ATOM 764 C C . LYS A 1 94 ? 13.521 0.131 8.000 1.00 92.19 94 LYS A C 1
ATOM 766 O O . LYS A 1 94 ? 14.611 -0.322 8.334 1.00 92.19 94 LYS A O 1
ATOM 771 N N . ARG A 1 95 ? 12.574 -0.597 7.400 1.00 91.25 95 ARG A N 1
ATOM 772 C CA . ARG A 1 95 ? 12.707 -2.032 7.113 1.00 91.25 95 ARG A CA 1
ATOM 773 C C . ARG A 1 95 ? 13.638 -2.311 5.935 1.00 91.25 95 ARG A C 1
ATOM 775 O O . ARG A 1 95 ? 14.478 -3.200 6.020 1.00 91.25 95 ARG A O 1
ATOM 782 N N . TYR A 1 96 ? 13.518 -1.537 4.860 1.00 89.12 96 TYR A N 1
ATOM 783 C CA . TYR A 1 96 ? 14.258 -1.731 3.619 1.00 89.12 96 TYR A CA 1
ATOM 784 C C . TYR A 1 96 ? 15.093 -0.488 3.309 1.00 89.12 96 TYR A C 1
ATOM 786 O O . TYR A 1 96 ? 14.605 0.493 2.763 1.00 89.12 96 TYR A O 1
ATOM 794 N N . ALA A 1 97 ? 16.392 -0.525 3.616 1.00 84.62 97 ALA A N 1
ATOM 795 C CA . ALA A 1 97 ? 17.284 0.617 3.379 1.00 84.62 97 ALA A CA 1
ATOM 796 C C . ALA A 1 97 ? 17.312 1.076 1.904 1.00 84.62 97 ALA A C 1
ATOM 798 O O . ALA A 1 97 ? 17.509 2.259 1.635 1.00 84.62 97 ALA A O 1
ATOM 799 N N . GLY A 1 98 ? 17.073 0.151 0.966 1.00 82.75 98 GLY A N 1
ATOM 800 C CA . GLY A 1 98 ? 16.998 0.422 -0.471 1.00 82.75 98 GLY A CA 1
ATOM 801 C C . GLY A 1 98 ? 15.717 1.118 -0.945 1.00 82.75 98 GLY A C 1
ATOM 802 O O . GLY A 1 98 ? 15.651 1.473 -2.115 1.00 82.75 98 GLY A O 1
ATOM 803 N N . SER A 1 99 ? 14.711 1.325 -0.084 1.00 80.19 99 SER A N 1
ATOM 804 C CA . SER A 1 99 ? 13.506 2.091 -0.446 1.00 80.19 99 SER A CA 1
ATOM 805 C C . SER A 1 99 ? 13.685 3.603 -0.283 1.00 80.19 99 SER A C 1
ATOM 807 O O . SER A 1 99 ? 12.807 4.378 -0.654 1.00 80.19 99 SER A O 1
ATOM 809 N N . ARG A 1 100 ? 14.817 4.047 0.272 1.00 77.69 100 ARG A N 1
ATOM 810 C CA . ARG A 1 100 ? 15.127 5.470 0.411 1.00 77.69 100 ARG A CA 1
ATOM 811 C C . ARG A 1 100 ? 15.487 6.049 -0.947 1.00 77.69 100 ARG A C 1
ATOM 813 O O . ARG A 1 100 ? 16.266 5.463 -1.696 1.00 77.69 100 ARG A O 1
ATOM 820 N N . LYS A 1 101 ? 14.966 7.240 -1.231 1.00 63.69 101 LYS A N 1
ATOM 821 C CA . LYS A 1 101 ? 15.455 8.045 -2.347 1.00 63.69 101 LYS A CA 1
ATOM 822 C C . LYS A 1 101 ? 16.896 8.462 -2.027 1.00 63.69 101 LYS A C 1
ATOM 824 O O . LYS A 1 101 ? 17.111 9.158 -1.035 1.00 63.69 101 LYS A O 1
ATOM 829 N N . VAL A 1 102 ? 17.849 7.966 -2.814 1.00 53.31 102 VAL A N 1
ATOM 830 C CA . VAL A 1 102 ? 19.270 8.350 -2.757 1.00 53.31 102 VAL A CA 1
ATOM 831 C C . VAL A 1 102 ? 19.496 9.568 -3.640 1.00 53.31 102 VAL A C 1
ATOM 833 O O . VAL A 1 102 ? 18.881 9.610 -4.732 1.00 53.31 102 VAL A O 1
#